Protein AF-H9FFX0-F1 (afdb_monomer_lite)

Radius of gyration: 33.96 Å; chains: 1; bounding box: 47×74×107 Å

Sequence (166 aa):
NNLLRFQLLMKLKSIKADDEIIAKEGVRALSVSELQSACRARGMRSLGLTEEQLRQQLTEWQDLHLKENVPPSLLLLSRTFYLIDVKPKPIEIPLSGEAPKTDILMELPTFTESKENIVDLAPQLKGTKDEDFIQPPPVTSSPITPSTPISLPKGSITSSKEATLQ

Organism: Macaca mulatta (NCBI:txid9544)

Foldseek 3Di:
DVVVVVVVVVLLVVLVVVLVVCVVVDLVNDDLVVLLVNCVSLQHHRPPDDSVVSSVSSVVVSCCCPVVVHRSVVSSVVSNVVVPPPDDDDDPDPPDDDDDDDDDDDDDDDDDDDDDDDDDDDPDDDDDDDDDDDDDDDDPDDDDDDDDDDDDDDDDDDDDDDDDDD

Structure (mmCIF, N/CA/C/O backbone):
data_AF-H9FFX0-F1
#
_entry.id   AF-H9FFX0-F1
#
loop_
_atom_site.group_PDB
_atom_site.id
_atom_site.type_symbol
_atom_site.label_atom_id
_atom_site.label_alt_id
_atom_site.label_comp_id
_atom_site.label_asym_id
_atom_site.label_entity_id
_atom_site.label_seq_id
_atom_site.pdbx_PDB_ins_code
_atom_site.Cartn_x
_atom_site.Cartn_y
_atom_site.Cartn_z
_atom_site.occupancy
_atom_site.B_iso_or_equiv
_atom_site.auth_seq_id
_atom_site.auth_comp_id
_atom_site.auth_asym_id
_atom_site.auth_atom_id
_atom_site.pdbx_PDB_model_num
ATOM 1 N N . ASN A 1 1 ? 24.684 5.381 -5.914 1.00 77.81 1 ASN A N 1
ATOM 2 C CA . ASN A 1 1 ? 24.288 4.679 -4.673 1.00 77.81 1 ASN A CA 1
ATOM 3 C C . ASN A 1 1 ? 23.477 3.437 -5.052 1.00 77.81 1 ASN A C 1
ATOM 5 O O . ASN A 1 1 ? 22.293 3.553 -5.348 1.00 77.81 1 ASN A O 1
ATOM 9 N N . ASN A 1 2 ? 24.131 2.274 -5.152 1.00 94.81 2 ASN A N 1
ATOM 10 C CA . ASN A 1 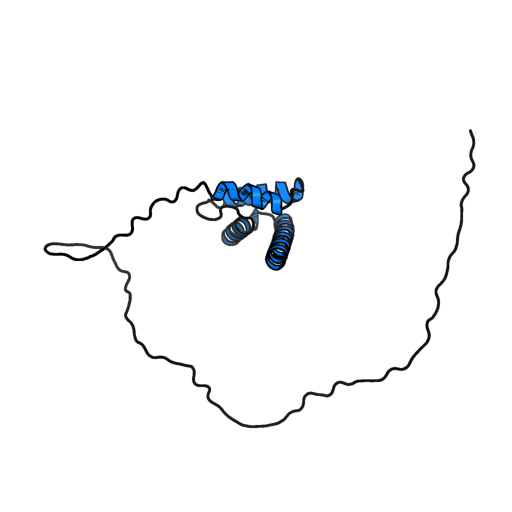2 ? 23.508 1.046 -5.677 1.00 94.81 2 ASN A CA 1
ATOM 11 C C . ASN A 1 2 ? 22.671 0.304 -4.625 1.00 94.81 2 ASN A C 1
ATOM 13 O O . ASN A 1 2 ? 21.668 -0.315 -4.974 1.00 94.81 2 ASN A O 1
ATOM 17 N N . LEU A 1 3 ? 23.039 0.420 -3.345 1.00 97.50 3 LEU A N 1
ATOM 18 C CA . LEU A 1 3 ? 22.329 -0.229 -2.245 1.00 97.50 3 LEU A CA 1
ATOM 19 C C . LEU A 1 3 ? 20.912 0.328 -2.080 1.00 97.50 3 LEU A C 1
ATOM 21 O O . LEU A 1 3 ? 19.960 -0.444 -2.069 1.00 97.50 3 LEU A O 1
ATOM 25 N N . LEU A 1 4 ? 20.758 1.656 -2.028 1.00 96.75 4 LEU A N 1
ATOM 26 C CA . LEU A 1 4 ? 19.438 2.289 -1.894 1.00 96.75 4 LEU A CA 1
ATOM 27 C C . LEU A 1 4 ? 18.527 1.954 -3.078 1.00 96.75 4 LEU A C 1
ATOM 29 O O . LEU A 1 4 ? 17.346 1.671 -2.895 1.00 96.75 4 LEU A O 1
ATOM 33 N N . ARG A 1 5 ? 19.079 1.932 -4.299 1.00 96.44 5 ARG A N 1
ATOM 34 C CA . ARG A 1 5 ? 18.333 1.517 -5.492 1.00 96.44 5 ARG A CA 1
ATOM 35 C C . ARG A 1 5 ? 17.843 0.077 -5.352 1.00 96.44 5 ARG A C 1
ATOM 37 O O . ARG A 1 5 ? 16.680 -0.192 -5.630 1.00 96.44 5 ARG A O 1
ATOM 44 N N . PHE A 1 6 ? 18.706 -0.834 -4.908 1.00 97.62 6 PHE A N 1
ATOM 45 C CA . PHE A 1 6 ? 18.333 -2.224 -4.670 1.00 97.62 6 PHE A CA 1
ATOM 46 C C . PHE A 1 6 ? 17.251 -2.352 -3.588 1.00 97.62 6 PHE A C 1
ATOM 48 O O . PHE A 1 6 ? 16.229 -2.986 -3.830 1.00 97.62 6 PHE A O 1
ATOM 55 N N . GLN A 1 7 ? 17.422 -1.696 -2.438 1.00 96.69 7 GLN A N 1
ATOM 56 C CA . GLN A 1 7 ? 16.442 -1.696 -1.346 1.00 96.69 7 GLN A CA 1
ATOM 57 C C . GLN A 1 7 ? 15.076 -1.176 -1.805 1.00 96.69 7 GLN A C 1
ATOM 59 O O . GLN A 1 7 ? 14.053 -1.802 -1.529 1.00 96.69 7 GLN A O 1
ATOM 64 N N . LEU A 1 8 ? 15.060 -0.075 -2.562 1.00 95.81 8 LEU A N 1
ATOM 65 C CA . LEU A 1 8 ? 13.836 0.474 -3.137 1.00 95.81 8 LEU A CA 1
ATOM 66 C C . LEU A 1 8 ? 13.169 -0.530 -4.081 1.00 95.81 8 LEU A C 1
ATOM 68 O O . LEU A 1 8 ? 11.976 -0.786 -3.953 1.00 95.81 8 LEU A O 1
ATOM 72 N N . LEU A 1 9 ? 13.927 -1.142 -4.994 1.00 96.69 9 LEU A N 1
ATOM 73 C CA . LEU A 1 9 ? 13.394 -2.152 -5.913 1.00 96.69 9 LEU A CA 1
ATOM 74 C C . LEU A 1 9 ? 12.808 -3.355 -5.166 1.00 96.69 9 LEU A C 1
ATOM 76 O O . LEU A 1 9 ? 11.741 -3.839 -5.537 1.00 96.69 9 LEU A O 1
ATOM 80 N N . MET A 1 10 ? 13.468 -3.819 -4.104 1.00 97.88 10 MET A N 1
ATOM 81 C CA . MET A 1 10 ? 12.949 -4.903 -3.269 1.00 97.88 10 MET A CA 1
ATOM 82 C C . MET A 1 10 ? 11.660 -4.496 -2.554 1.00 97.88 10 MET A C 1
ATOM 84 O O . MET A 1 10 ? 10.709 -5.277 -2.522 1.00 97.88 10 MET A O 1
ATOM 88 N N . LYS A 1 11 ? 11.580 -3.258 -2.054 1.00 96.56 11 LYS A N 1
ATOM 89 C CA . LYS A 1 11 ? 10.361 -2.747 -1.423 1.00 96.56 11 LYS A CA 1
ATOM 90 C C . LYS A 1 11 ? 9.204 -2.644 -2.415 1.00 96.56 11 LYS A C 1
ATOM 92 O O . LYS A 1 11 ? 8.107 -3.084 -2.096 1.00 96.56 11 LYS A O 1
ATOM 97 N N . LEU A 1 12 ? 9.452 -2.138 -3.623 1.00 96.75 12 LEU A N 1
ATOM 98 C CA . LEU A 1 12 ? 8.443 -2.048 -4.684 1.00 96.75 12 LEU A CA 1
ATOM 99 C C . LEU A 1 12 ? 7.923 -3.433 -5.098 1.00 96.75 12 LEU A C 1
ATOM 101 O O . LEU A 1 12 ? 6.722 -3.601 -5.283 1.00 96.75 12 LEU A O 1
ATOM 105 N N . LYS A 1 13 ? 8.804 -4.438 -5.193 1.00 97.50 13 LYS A N 1
ATOM 106 C CA . LYS A 1 13 ? 8.402 -5.832 -5.452 1.00 97.50 13 LYS A CA 1
ATOM 107 C C . LYS A 1 13 ? 7.536 -6.400 -4.329 1.00 97.50 13 LYS A C 1
ATOM 109 O O . LYS A 1 13 ? 6.539 -7.051 -4.613 1.00 97.50 13 LYS A O 1
ATOM 114 N N . SER A 1 14 ? 7.904 -6.140 -3.075 1.00 97.69 14 SER A N 1
ATOM 115 C CA . SER A 1 14 ? 7.114 -6.557 -1.913 1.00 97.69 14 SER A CA 1
ATOM 116 C C . SER A 1 14 ? 5.732 -5.900 -1.899 1.00 97.69 14 SER A C 1
ATOM 118 O O . SER A 1 14 ? 4.764 -6.599 -1.636 1.00 97.69 14 SER A O 1
ATOM 120 N N . ILE A 1 15 ? 5.629 -4.607 -2.232 1.00 97.44 15 ILE A N 1
ATOM 121 C CA . ILE A 1 15 ? 4.337 -3.906 -2.340 1.00 97.44 15 ILE A CA 1
ATOM 122 C C . ILE A 1 15 ? 3.467 -4.543 -3.424 1.00 97.44 15 ILE A C 1
ATOM 124 O O . ILE A 1 15 ? 2.308 -4.833 -3.166 1.00 97.44 15 ILE A O 1
ATOM 128 N N . LYS A 1 16 ? 4.033 -4.826 -4.602 1.00 96.56 16 LYS A N 1
ATOM 129 C CA . LYS A 1 16 ? 3.293 -5.484 -5.685 1.00 96.56 16 LYS A CA 1
ATOM 130 C C . LYS A 1 16 ? 2.760 -6.861 -5.269 1.00 96.56 16 LYS A C 1
ATOM 132 O O . LYS A 1 16 ? 1.601 -7.166 -5.517 1.00 96.56 16 LYS A O 1
ATOM 137 N N . ALA A 1 17 ? 3.596 -7.686 -4.639 1.00 97.81 17 ALA A N 1
ATOM 138 C CA . ALA A 1 17 ? 3.172 -9.004 -4.171 1.00 97.81 17 ALA A CA 1
ATOM 139 C C . ALA A 1 17 ? 2.062 -8.906 -3.108 1.00 97.81 17 ALA A C 1
ATOM 141 O O . ALA A 1 17 ? 1.109 -9.676 -3.146 1.00 97.81 17 ALA A O 1
ATOM 142 N N . ASP A 1 18 ? 2.171 -7.937 -2.197 1.00 97.94 18 ASP A N 1
ATOM 143 C CA . ASP A 1 18 ? 1.153 -7.642 -1.184 1.00 97.94 18 ASP A CA 1
ATOM 144 C C . ASP A 1 18 ? -0.171 -7.182 -1.824 1.00 97.94 18 ASP A C 1
ATOM 146 O O . ASP A 1 18 ? -1.230 -7.688 -1.471 1.00 97.94 18 ASP A O 1
ATOM 150 N N . ASP A 1 19 ? -0.120 -6.296 -2.828 1.00 97.50 19 ASP A N 1
ATOM 151 C CA . ASP A 1 19 ? -1.295 -5.866 -3.603 1.00 97.50 19 ASP A CA 1
ATOM 152 C C . ASP A 1 19 ? -1.992 -7.056 -4.290 1.00 97.50 19 ASP A C 1
ATOM 154 O O . ASP A 1 19 ? -3.216 -7.152 -4.267 1.00 97.50 19 ASP A O 1
ATOM 158 N N . GLU A 1 20 ? -1.238 -8.003 -4.855 1.00 96.88 20 GLU A N 1
ATOM 159 C CA . GLU A 1 20 ? -1.806 -9.208 -5.477 1.00 96.88 20 GLU A CA 1
ATOM 160 C C . GLU A 1 20 ? -2.473 -10.157 -4.467 1.00 96.88 20 GLU A C 1
ATOM 162 O O . GLU A 1 20 ? -3.439 -10.836 -4.818 1.00 96.88 20 GLU A O 1
ATOM 167 N N . ILE A 1 21 ? -1.962 -10.242 -3.235 1.00 97.88 21 ILE A N 1
ATOM 168 C CA . ILE A 1 21 ? -2.557 -11.055 -2.161 1.00 97.88 21 ILE A CA 1
ATOM 169 C C . ILE A 1 21 ? -3.837 -10.386 -1.659 1.00 97.88 21 ILE A C 1
ATOM 171 O O . ILE A 1 21 ? -4.900 -11.008 -1.655 1.00 97.88 21 ILE A O 1
ATOM 175 N N . ILE A 1 22 ? -3.760 -9.094 -1.340 1.00 97.44 22 ILE A N 1
ATOM 176 C CA . ILE A 1 22 ? -4.898 -8.308 -0.859 1.00 97.44 22 ILE A CA 1
ATOM 177 C C . ILE A 1 22 ? -6.025 -8.276 -1.894 1.00 97.44 22 ILE A C 1
ATOM 179 O O . ILE A 1 22 ? -7.194 -8.341 -1.520 1.00 97.44 22 ILE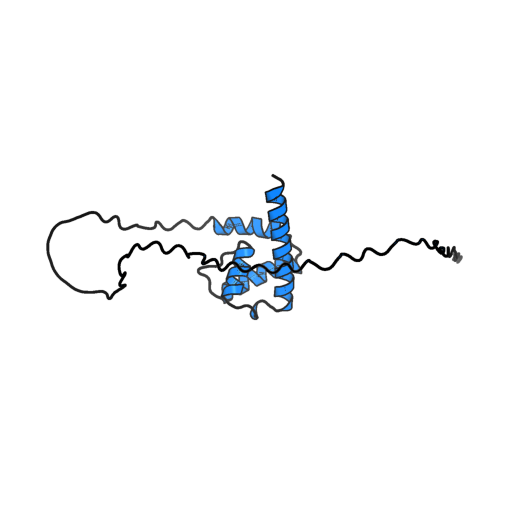 A O 1
ATOM 183 N N . ALA A 1 23 ? -5.714 -8.226 -3.190 1.00 96.62 23 ALA A N 1
ATOM 184 C CA . ALA A 1 23 ? -6.729 -8.271 -4.239 1.00 96.62 23 ALA A CA 1
ATOM 185 C C . ALA A 1 23 ? -7.485 -9.609 -4.279 1.00 96.62 23 ALA A C 1
ATOM 187 O O . ALA A 1 23 ? -8.671 -9.631 -4.611 1.00 96.62 23 ALA A O 1
ATOM 188 N N . LYS A 1 24 ? -6.817 -10.720 -3.939 1.00 97.00 24 LYS A N 1
ATOM 189 C CA . LYS A 1 24 ? -7.427 -12.060 -3.896 1.00 97.00 24 LYS A CA 1
ATOM 190 C C . LYS A 1 24 ? -8.314 -12.244 -2.668 1.00 97.00 24 LYS A C 1
ATOM 192 O O . LYS A 1 24 ? -9.385 -12.828 -2.784 1.00 97.00 24 LYS A O 1
ATOM 197 N N . GLU A 1 25 ? -7.871 -11.759 -1.512 1.00 95.94 25 GLU A N 1
ATOM 198 C CA . GLU A 1 25 ? -8.603 -11.875 -0.239 1.00 95.94 25 GLU A CA 1
ATOM 199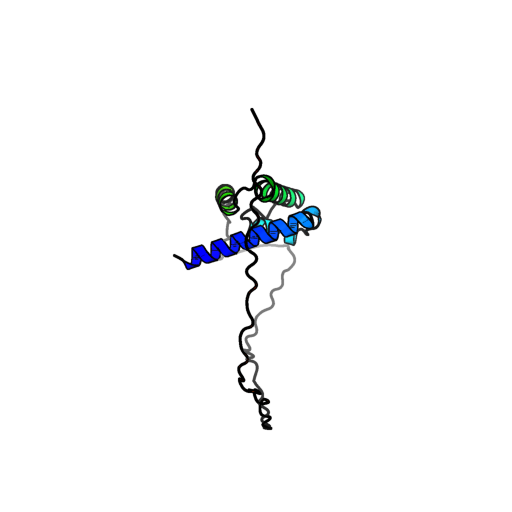 C C . GLU A 1 25 ? -9.709 -10.817 -0.107 1.00 95.94 25 GLU A C 1
ATOM 201 O O . GLU A 1 25 ? -10.773 -11.061 0.461 1.00 95.94 25 GLU A O 1
ATOM 206 N N . GLY A 1 26 ? -9.472 -9.644 -0.687 1.00 95.62 26 GLY A N 1
ATOM 207 C CA . GLY A 1 26 ? -10.340 -8.481 -0.653 1.00 95.62 26 GLY A CA 1
ATOM 208 C C . GLY A 1 26 ? -10.016 -7.521 0.495 1.00 95.62 26 GLY A C 1
ATOM 209 O O . GLY A 1 26 ? -9.805 -7.903 1.641 1.00 95.62 26 GLY A O 1
ATOM 210 N N . VAL A 1 27 ? -10.108 -6.219 0.211 1.00 96.50 27 VAL A N 1
ATOM 211 C CA . VAL A 1 27 ? -9.828 -5.125 1.170 1.00 96.50 27 VAL A CA 1
ATOM 212 C C . VAL A 1 27 ? -10.703 -5.176 2.433 1.00 96.50 27 VAL A C 1
ATOM 214 O O . VAL A 1 27 ? -10.339 -4.656 3.487 1.00 96.50 27 VAL A O 1
ATOM 217 N N . ARG A 1 28 ? -11.884 -5.794 2.343 1.00 95.38 28 ARG A N 1
ATOM 218 C CA . ARG A 1 28 ? -12.812 -5.927 3.474 1.00 95.38 28 ARG A CA 1
ATOM 219 C C . ARG A 1 28 ? -12.376 -6.983 4.489 1.00 95.38 28 ARG A C 1
ATOM 221 O O . ARG A 1 28 ? -12.816 -6.894 5.627 1.00 95.38 28 ARG A O 1
ATOM 228 N N . ALA A 1 29 ? -11.535 -7.936 4.087 1.00 95.81 29 ALA A N 1
ATOM 229 C CA . ALA A 1 29 ? -11.060 -9.010 4.953 1.00 95.81 29 ALA A CA 1
ATOM 230 C C . ALA A 1 29 ? -9.973 -8.551 5.940 1.00 95.81 29 ALA A C 1
ATOM 232 O O . ALA A 1 29 ? -9.774 -9.198 6.963 1.00 95.81 29 ALA A O 1
ATOM 233 N N . LEU A 1 30 ? -9.302 -7.428 5.660 1.00 96.81 30 LEU A N 1
ATOM 234 C CA . LEU A 1 30 ? -8.231 -6.910 6.509 1.00 96.81 30 LEU A CA 1
ATOM 235 C C . LEU A 1 30 ? -8.763 -6.253 7.783 1.00 96.81 30 LEU A C 1
ATOM 237 O O . LEU A 1 30 ? -9.741 -5.496 7.762 1.00 96.81 30 LEU A O 1
ATOM 241 N N . SER A 1 31 ? -8.041 -6.480 8.877 1.00 97.69 31 SER A N 1
ATOM 242 C CA . SER A 1 31 ? -8.206 -5.757 10.136 1.00 97.69 31 SER A CA 1
ATOM 243 C C . SER A 1 31 ? -7.721 -4.305 10.028 1.00 97.69 31 SER A C 1
ATOM 245 O O . SER A 1 31 ? -6.956 -3.934 9.134 1.00 97.69 31 SER A O 1
ATOM 247 N N . VAL A 1 32 ? -8.107 -3.462 10.991 1.00 97.06 32 VAL A N 1
ATOM 248 C CA . VAL A 1 32 ? -7.671 -2.053 11.047 1.00 97.06 32 VAL A CA 1
ATOM 249 C C . VAL A 1 32 ? -6.144 -1.934 11.103 1.00 97.06 32 VAL A C 1
ATOM 251 O O . VAL A 1 32 ? -5.569 -1.081 10.431 1.00 97.06 32 VAL A O 1
ATOM 254 N N . SER A 1 33 ? -5.474 -2.802 11.867 1.00 97.62 33 SER A N 1
ATOM 255 C CA . SER A 1 33 ? -4.008 -2.806 11.970 1.00 97.62 33 SER A CA 1
ATOM 256 C C . SER A 1 33 ? -3.349 -3.090 10.620 1.00 97.62 33 SER A C 1
ATOM 258 O O . SER A 1 33 ? -2.415 -2.391 10.216 1.00 97.62 33 SER A O 1
ATOM 260 N N . GLU A 1 34 ? -3.867 -4.068 9.880 1.00 98.06 34 GLU A N 1
ATOM 261 C CA . GLU A 1 34 ? -3.341 -4.427 8.566 1.00 98.06 34 GLU A CA 1
ATOM 262 C C . GLU A 1 34 ? -3.640 -3.344 7.532 1.00 98.06 34 GLU A C 1
ATOM 264 O O . GLU A 1 34 ? -2.742 -2.969 6.786 1.00 98.06 34 GLU A O 1
ATOM 269 N N . LEU A 1 35 ? -4.839 -2.748 7.544 1.00 97.88 35 LEU A N 1
ATOM 270 C CA . LEU A 1 35 ? -5.177 -1.601 6.692 1.00 97.88 35 LEU A CA 1
ATOM 271 C C . LEU A 1 35 ? -4.218 -0.428 6.915 1.00 97.88 35 LEU A C 1
ATOM 273 O O . LEU A 1 35 ? -3.699 0.149 5.956 1.00 97.88 35 LEU A O 1
ATOM 277 N N . GLN A 1 36 ? -3.939 -0.084 8.174 1.00 97.81 36 GLN A N 1
ATOM 278 C CA . GLN A 1 36 ? -2.991 0.976 8.518 1.00 97.81 36 GLN A CA 1
ATOM 279 C C . GLN A 1 36 ? -1.573 0.637 8.048 1.00 97.81 36 GLN A C 1
ATOM 281 O O . GLN A 1 36 ? -0.880 1.496 7.494 1.00 97.81 36 GLN A O 1
ATOM 286 N N . SER A 1 37 ? -1.147 -0.609 8.248 1.00 97.75 37 SER A N 1
ATOM 287 C CA . SER A 1 37 ? 0.171 -1.108 7.846 1.00 97.75 37 SER A CA 1
ATOM 288 C C . SER A 1 37 ? 0.334 -1.089 6.326 1.00 97.75 37 SER A C 1
ATOM 290 O O . SER A 1 37 ? 1.327 -0.564 5.815 1.00 97.75 37 SER A O 1
ATOM 292 N N . ALA A 1 38 ? -0.678 -1.567 5.603 1.00 97.62 38 ALA A N 1
ATOM 293 C CA . ALA A 1 38 ? -0.753 -1.579 4.151 1.00 97.62 38 ALA A CA 1
ATOM 294 C C . ALA A 1 38 ? -0.725 -0.157 3.575 1.00 97.62 38 ALA A C 1
ATOM 296 O O . ALA A 1 38 ? 0.058 0.119 2.660 1.00 97.62 38 ALA A O 1
ATOM 297 N N . CYS A 1 39 ? -1.508 0.768 4.144 1.00 96.31 39 CYS A N 1
ATOM 298 C CA . CYS A 1 39 ? -1.507 2.176 3.740 1.00 96.31 39 CYS A CA 1
ATOM 299 C C . CYS A 1 39 ? -0.140 2.828 3.971 1.00 96.31 39 CYS A C 1
ATOM 301 O O . CYS A 1 39 ? 0.402 3.474 3.073 1.00 96.31 39 CYS A O 1
ATOM 303 N N . ARG A 1 40 ? 0.466 2.610 5.143 1.00 95.19 40 ARG A N 1
ATOM 304 C CA . ARG A 1 40 ? 1.792 3.151 5.473 1.00 95.19 40 ARG A CA 1
ATOM 305 C C . ARG A 1 40 ? 2.873 2.612 4.537 1.00 95.19 40 ARG A C 1
ATOM 307 O O . ARG A 1 40 ? 3.715 3.379 4.077 1.00 95.19 40 ARG A O 1
ATOM 314 N N . ALA A 1 41 ? 2.844 1.316 4.223 1.00 95.62 41 ALA A N 1
ATOM 315 C CA . ALA A 1 41 ? 3.797 0.691 3.306 1.00 95.62 41 ALA A CA 1
ATOM 316 C C . ALA A 1 41 ? 3.743 1.290 1.889 1.00 95.62 41 ALA A C 1
ATOM 318 O O . ALA A 1 41 ? 4.766 1.314 1.207 1.00 95.62 41 ALA A O 1
ATOM 319 N N . ARG A 1 42 ? 2.576 1.808 1.485 1.00 95.38 42 ARG A N 1
ATOM 320 C CA . ARG A 1 42 ? 2.305 2.464 0.195 1.00 95.38 42 ARG A CA 1
ATOM 321 C C . ARG A 1 42 ? 2.497 3.988 0.232 1.00 95.38 42 ARG A C 1
ATOM 323 O O . ARG A 1 42 ? 2.173 4.673 -0.731 1.00 95.38 42 ARG A O 1
ATOM 330 N N . GLY A 1 43 ? 3.019 4.535 1.334 1.00 92.94 43 GLY A N 1
ATOM 331 C CA . GLY A 1 43 ? 3.248 5.976 1.485 1.00 92.94 43 GLY A CA 1
ATOM 332 C C . GLY A 1 43 ? 1.961 6.797 1.595 1.00 92.94 43 GLY A C 1
ATOM 333 O O . GLY A 1 43 ? 1.959 7.978 1.260 1.00 92.94 43 GLY A O 1
ATOM 334 N N . MET A 1 44 ? 0.868 6.178 2.047 1.00 94.25 44 MET A N 1
ATOM 335 C CA . MET A 1 44 ? -0.415 6.833 2.299 1.00 94.25 44 MET A CA 1
ATOM 336 C C . MET A 1 44 ? -0.575 7.175 3.782 1.00 94.25 44 MET A C 1
ATOM 338 O O . MET A 1 44 ? 0.088 6.606 4.658 1.00 94.25 44 MET A O 1
ATOM 342 N N . ARG A 1 45 ? -1.478 8.109 4.090 1.00 92.50 45 ARG A N 1
ATOM 343 C CA . ARG A 1 45 ? -1.770 8.482 5.476 1.00 92.50 45 ARG A CA 1
ATOM 344 C C . ARG A 1 45 ? -2.486 7.322 6.166 1.00 92.50 45 ARG A C 1
ATOM 346 O O . ARG A 1 45 ? -3.530 6.884 5.696 1.00 92.50 45 ARG A O 1
ATOM 353 N N . SER A 1 46 ? -1.928 6.838 7.276 1.00 93.75 46 SER A N 1
ATOM 354 C CA . SER A 1 46 ? -2.458 5.678 8.008 1.00 93.75 46 SER A CA 1
ATOM 355 C C . SER A 1 46 ? -3.037 6.009 9.387 1.00 93.75 46 SER A C 1
ATOM 357 O O . SER A 1 46 ? -3.689 5.167 9.986 1.00 93.75 46 SER A O 1
ATOM 359 N N . LEU A 1 47 ? -2.760 7.195 9.936 1.00 92.38 47 LEU A N 1
ATOM 360 C CA . LEU A 1 47 ? -3.203 7.606 11.273 1.00 92.38 47 LEU A CA 1
ATOM 361 C C . LEU A 1 47 ? -4.178 8.780 11.175 1.00 92.38 47 LEU A C 1
ATOM 363 O O . LEU A 1 47 ? -4.024 9.637 10.303 1.00 92.38 47 LEU A O 1
ATOM 367 N N . GLY A 1 48 ? -5.140 8.830 12.101 1.00 91.75 48 GLY A N 1
ATOM 368 C CA . GLY A 1 48 ? -6.160 9.882 12.149 1.00 91.75 48 GLY A CA 1
ATOM 369 C C . GLY A 1 48 ? -7.229 9.767 11.059 1.00 91.75 48 GLY A C 1
ATOM 370 O O . GLY A 1 48 ? -7.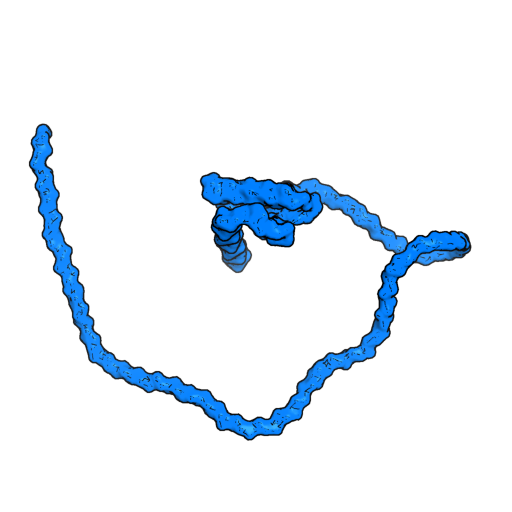852 10.768 10.725 1.00 91.75 48 GLY A O 1
ATOM 371 N N . LEU A 1 49 ? -7.408 8.571 10.491 1.00 93.62 49 LEU A N 1
ATOM 372 C CA . LEU A 1 49 ? -8.437 8.255 9.502 1.00 93.62 49 LEU A CA 1
ATOM 373 C C . LEU A 1 49 ? -9.355 7.154 10.032 1.00 93.62 49 LEU A C 1
ATOM 375 O O . LEU A 1 49 ? -8.922 6.325 10.837 1.00 93.62 49 LEU A O 1
ATOM 379 N N . THR A 1 50 ? -10.599 7.138 9.561 1.00 97.06 50 THR A N 1
ATOM 380 C CA . THR A 1 50 ? -11.541 6.048 9.844 1.00 97.06 50 THR A CA 1
ATOM 381 C C . THR A 1 50 ? -11.180 4.791 9.048 1.00 97.06 50 THR A C 1
ATOM 383 O O . THR A 1 50 ? -10.450 4.849 8.054 1.00 97.06 50 THR A O 1
ATOM 386 N N . GLU A 1 51 ? -11.699 3.637 9.466 1.00 97.12 51 GLU A N 1
ATOM 387 C CA . GLU A 1 51 ? -11.488 2.363 8.768 1.00 97.12 51 GLU A CA 1
ATOM 388 C C . GLU A 1 51 ? -11.958 2.427 7.308 1.00 97.12 51 GLU A C 1
ATOM 390 O O . GLU A 1 51 ? -11.241 2.004 6.401 1.00 97.12 51 GLU A O 1
ATOM 395 N N . GLU A 1 52 ? -13.114 3.042 7.053 1.00 97.38 52 GLU A N 1
ATOM 396 C CA . GLU A 1 52 ? -13.664 3.237 5.709 1.00 97.38 52 GLU A CA 1
ATOM 397 C C . GLU A 1 52 ? -12.733 4.073 4.828 1.00 97.38 52 GLU A C 1
ATOM 399 O O . GLU A 1 52 ? -12.516 3.730 3.666 1.00 97.38 52 GLU A O 1
ATOM 404 N N . GLN A 1 53 ? -12.134 5.134 5.378 1.00 97.00 53 GLN A N 1
ATOM 405 C CA . GLN A 1 53 ? -11.181 5.977 4.651 1.00 97.00 53 GLN A CA 1
ATOM 406 C C . GLN A 1 53 ? -9.891 5.219 4.315 1.00 97.00 53 GLN A C 1
ATOM 408 O O . GLN A 1 53 ? -9.337 5.388 3.228 1.00 97.00 53 GLN A O 1
ATOM 413 N N . LEU A 1 54 ? -9.410 4.361 5.222 1.00 97.56 54 LEU A N 1
ATOM 414 C CA . LEU A 1 54 ? -8.258 3.494 4.958 1.00 97.56 54 LEU A CA 1
ATOM 415 C C . LEU A 1 54 ? -8.571 2.479 3.854 1.00 97.56 54 LEU A C 1
ATOM 417 O O . LEU A 1 54 ? -7.778 2.316 2.926 1.00 97.56 54 LEU A O 1
ATOM 421 N N . ARG A 1 55 ? -9.750 1.847 3.904 1.00 98.00 55 ARG A N 1
ATOM 422 C CA . ARG A 1 55 ? -10.213 0.939 2.845 1.00 98.00 55 ARG A CA 1
ATOM 423 C C . ARG A 1 55 ? -10.329 1.648 1.503 1.00 98.00 55 ARG A C 1
ATOM 425 O O . ARG A 1 55 ? -9.904 1.093 0.492 1.00 98.00 55 ARG A O 1
ATOM 432 N N . GLN A 1 56 ? -10.873 2.863 1.484 1.00 97.69 56 GLN A N 1
ATOM 433 C CA . GLN A 1 56 ? -11.000 3.656 0.265 1.00 97.69 56 GLN A CA 1
ATOM 434 C C . GLN A 1 56 ? -9.629 3.958 -0.346 1.00 97.69 56 GLN A C 1
ATOM 436 O O . GLN A 1 56 ? -9.432 3.697 -1.529 1.00 97.69 56 GLN A O 1
ATOM 441 N N . GLN A 1 57 ? -8.666 4.424 0.458 1.00 96.38 57 GLN A N 1
ATOM 442 C CA . GLN A 1 57 ? -7.298 4.675 -0.010 1.00 96.38 57 GLN A CA 1
ATOM 443 C C . GLN A 1 57 ? -6.639 3.415 -0.584 1.00 96.38 57 GLN A C 1
ATOM 445 O O . GLN A 1 57 ? -6.031 3.463 -1.652 1.00 96.38 57 GLN A O 1
ATOM 450 N N . LEU A 1 58 ? -6.771 2.276 0.102 1.00 97.38 58 LEU A N 1
ATOM 451 C CA . LEU A 1 58 ? -6.186 1.015 -0.353 1.00 97.38 58 LEU A CA 1
ATOM 452 C C . LEU A 1 58 ? -6.870 0.468 -1.615 1.00 97.38 58 LEU A C 1
ATOM 454 O O . LEU A 1 58 ? -6.216 -0.153 -2.451 1.00 97.38 58 LEU A O 1
ATOM 458 N N . THR A 1 59 ? -8.171 0.708 -1.763 1.00 97.62 59 THR A N 1
ATOM 459 C CA . THR A 1 59 ? -8.926 0.337 -2.967 1.00 97.62 59 THR A CA 1
ATOM 460 C C . THR A 1 59 ? -8.493 1.191 -4.154 1.00 97.62 59 THR A C 1
ATOM 462 O O . THR A 1 59 ? -8.146 0.645 -5.193 1.00 97.62 59 THR A O 1
ATOM 465 N N . GLU A 1 60 ? -8.417 2.514 -3.985 1.00 96.81 60 GLU A N 1
ATOM 466 C CA . GLU A 1 60 ? -7.950 3.432 -5.032 1.00 96.81 60 GLU A CA 1
ATOM 467 C C . GLU A 1 60 ? -6.518 3.097 -5.470 1.00 96.81 60 GLU A C 1
ATOM 469 O O . GLU A 1 60 ? -6.218 3.055 -6.662 1.00 96.81 60 GLU A O 1
ATOM 474 N N . TRP A 1 61 ? -5.633 2.800 -4.512 1.00 96.94 61 TRP A N 1
ATOM 475 C CA . TRP A 1 61 ? -4.278 2.348 -4.814 1.00 96.94 61 TRP A CA 1
ATOM 476 C C . TRP A 1 61 ? -4.270 1.090 -5.688 1.00 96.94 61 TRP A C 1
ATOM 478 O O . TRP A 1 61 ? -3.572 1.057 -6.700 1.00 96.94 61 TRP A O 1
ATOM 488 N N . GLN A 1 62 ? -5.033 0.060 -5.312 1.00 96.81 62 GLN A N 1
ATOM 489 C CA . GLN A 1 62 ? -5.085 -1.196 -6.065 1.00 96.81 62 GLN A CA 1
ATOM 490 C C . GLN A 1 62 ? -5.723 -1.029 -7.437 1.00 96.81 62 GLN A C 1
ATOM 492 O O . GLN A 1 62 ? -5.264 -1.651 -8.389 1.00 96.81 62 GLN A O 1
ATOM 497 N N . ASP A 1 63 ? -6.735 -0.177 -7.566 1.00 97.25 63 ASP A N 1
ATOM 498 C CA . ASP A 1 63 ? -7.349 0.116 -8.856 1.00 97.25 63 ASP A CA 1
ATOM 499 C C . ASP A 1 63 ? -6.320 0.735 -9.807 1.00 97.25 63 ASP A C 1
ATOM 501 O O . ASP A 1 63 ? -6.131 0.253 -10.924 1.00 97.25 63 ASP A O 1
ATOM 505 N N . LEU A 1 64 ? -5.554 1.718 -9.335 1.00 97.06 64 LEU A N 1
ATOM 506 C CA . LEU A 1 64 ? -4.486 2.320 -10.129 1.00 97.06 64 LEU A CA 1
ATOM 507 C C . LEU A 1 64 ? -3.354 1.328 -10.425 1.00 97.06 64 LEU A C 1
ATOM 509 O O . LEU A 1 64 ? -2.845 1.274 -11.544 1.00 97.06 64 LEU A O 1
ATOM 513 N N . HIS A 1 65 ? -2.936 0.542 -9.434 1.00 95.56 65 HIS A N 1
ATOM 514 C CA . HIS A 1 65 ? -1.797 -0.352 -9.594 1.00 95.56 65 HIS A CA 1
ATOM 515 C C . HIS A 1 65 ? -2.120 -1.578 -10.461 1.00 95.56 65 HIS A C 1
ATOM 517 O O . HIS A 1 65 ? -1.355 -1.901 -11.369 1.00 95.56 65 HIS A O 1
ATOM 523 N N . LEU A 1 66 ? -3.229 -2.264 -10.178 1.00 95.56 66 LEU A N 1
ATOM 524 C CA . LEU A 1 66 ? -3.563 -3.567 -10.756 1.00 95.56 66 LEU A CA 1
ATOM 525 C C . LEU A 1 66 ? -4.485 -3.463 -11.974 1.00 95.56 66 LEU A C 1
ATOM 527 O O . LEU A 1 66 ? -4.339 -4.266 -12.893 1.00 95.56 66 LEU A O 1
ATOM 531 N N . LYS A 1 67 ? -5.422 -2.502 -12.008 1.00 94.75 67 LYS A N 1
ATOM 532 C CA . LYS A 1 67 ? -6.337 -2.334 -13.154 1.00 94.75 67 LYS A CA 1
ATOM 533 C C . LYS A 1 67 ? -5.722 -1.417 -14.205 1.00 94.75 67 LYS A C 1
ATOM 535 O O . LYS A 1 67 ? -5.568 -1.816 -15.355 1.00 94.75 67 LYS A O 1
ATOM 540 N N . GLU A 1 68 ? -5.277 -0.235 -13.786 1.00 96.44 68 GLU A N 1
ATOM 541 C CA . GLU A 1 68 ? -4.682 0.763 -14.689 1.00 96.44 68 GLU A CA 1
ATOM 542 C C . GLU A 1 68 ? -3.183 0.534 -14.952 1.00 96.44 68 GLU A C 1
ATOM 544 O O . GLU A 1 68 ? -2.563 1.256 -15.731 1.00 96.44 68 GLU A O 1
ATOM 549 N N . ASN A 1 69 ? -2.582 -0.492 -14.335 1.00 95.56 69 ASN A N 1
ATOM 550 C CA . ASN A 1 69 ? -1.174 -0.870 -14.509 1.00 95.56 69 ASN A CA 1
ATOM 551 C C . ASN A 1 69 ? -0.179 0.270 -14.215 1.00 95.56 69 ASN A C 1
ATOM 553 O O . ASN A 1 69 ? 0.929 0.310 -14.763 1.00 95.56 69 ASN A O 1
ATOM 557 N N . VAL A 1 70 ? -0.540 1.196 -13.322 1.00 97.50 70 VAL A N 1
ATOM 558 C CA . VAL A 1 70 ? 0.339 2.300 -12.937 1.00 97.50 70 VAL A CA 1
ATOM 559 C C . VAL A 1 70 ? 1.495 1.759 -12.077 1.00 97.50 70 VAL A C 1
ATOM 561 O O . VAL A 1 70 ? 1.266 1.038 -11.096 1.00 97.50 70 VAL A O 1
ATOM 564 N N . PRO A 1 71 ? 2.764 2.096 -12.390 1.00 95.81 71 PRO A N 1
ATOM 565 C CA . PRO A 1 71 ? 3.909 1.612 -11.623 1.00 95.81 71 PRO A CA 1
ATOM 566 C C . PRO A 1 71 ? 3.886 2.086 -10.154 1.00 95.81 71 PRO A C 1
ATOM 568 O O . PRO A 1 71 ? 3.762 3.292 -9.914 1.00 95.81 71 PRO A O 1
ATOM 571 N N . PRO A 1 72 ? 4.138 1.205 -9.160 1.00 95.38 72 PRO A N 1
ATOM 572 C CA . PRO A 1 72 ? 4.140 1.574 -7.739 1.00 95.38 72 PRO A CA 1
ATOM 573 C C . PRO A 1 72 ? 5.127 2.686 -7.386 1.00 95.38 72 PRO A C 1
ATOM 575 O O . PRO A 1 72 ? 4.881 3.468 -6.476 1.00 95.38 72 PRO A O 1
ATOM 578 N N . SER A 1 73 ? 6.242 2.794 -8.115 1.00 95.62 73 SER A N 1
ATOM 579 C CA . SER A 1 73 ? 7.217 3.870 -7.921 1.00 95.62 73 SER A CA 1
ATOM 580 C C . SER A 1 73 ? 6.641 5.246 -8.252 1.00 95.62 73 SER A C 1
ATOM 582 O O . SER A 1 73 ? 6.950 6.217 -7.565 1.00 95.62 73 SER A O 1
ATOM 584 N N . LEU A 1 74 ? 5.808 5.329 -9.295 1.00 96.19 74 LEU A N 1
ATOM 585 C CA . LEU A 1 74 ? 5.150 6.568 -9.699 1.00 96.19 74 LEU A CA 1
ATOM 586 C C . LEU A 1 74 ? 4.031 6.923 -8.716 1.00 96.19 74 LEU A C 1
ATOM 588 O O . LEU A 1 74 ? 3.946 8.069 -8.278 1.00 96.19 74 LEU A O 1
ATOM 592 N N . LEU A 1 75 ? 3.226 5.931 -8.319 1.00 95.44 75 LEU A N 1
ATOM 593 C CA . LEU A 1 75 ? 2.183 6.110 -7.306 1.00 95.44 75 LEU A CA 1
ATOM 594 C C . LEU A 1 75 ? 2.776 6.606 -5.986 1.00 95.44 75 LEU A C 1
ATOM 596 O O . LEU A 1 75 ? 2.300 7.601 -5.439 1.00 95.44 75 LEU A O 1
ATOM 600 N N . LEU A 1 76 ? 3.863 5.982 -5.525 1.00 94.00 76 LEU A N 1
ATOM 601 C CA . LEU A 1 76 ? 4.552 6.382 -4.303 1.00 94.00 76 LEU A CA 1
ATOM 602 C C . LEU A 1 76 ? 5.023 7.838 -4.391 1.00 94.00 76 LEU A C 1
ATOM 604 O O . LEU A 1 76 ? 4.729 8.618 -3.490 1.00 94.00 76 LEU A O 1
ATOM 608 N N . LEU A 1 77 ? 5.670 8.228 -5.498 1.00 93.31 77 LEU A N 1
ATOM 609 C CA . LEU A 1 77 ? 6.104 9.609 -5.723 1.00 93.31 77 LEU A CA 1
ATOM 610 C C . LEU A 1 77 ? 4.923 10.591 -5.683 1.00 93.31 77 LEU A C 1
ATOM 612 O O . LEU A 1 77 ? 4.999 11.594 -4.979 1.00 93.31 77 LEU A O 1
ATOM 616 N N . SER A 1 78 ? 3.818 10.292 -6.370 1.00 92.62 78 SER A N 1
ATOM 617 C CA . SER A 1 78 ? 2.638 11.170 -6.398 1.00 92.62 78 SER A CA 1
ATOM 618 C C . SER A 1 78 ? 2.044 11.410 -5.004 1.00 92.62 78 SER A C 1
ATOM 620 O O . SER A 1 78 ? 1.647 12.527 -4.678 1.00 92.62 78 SER A O 1
ATOM 622 N N . ARG A 1 79 ? 2.047 10.385 -4.142 1.00 90.75 79 ARG A N 1
ATOM 623 C CA . ARG A 1 79 ? 1.492 10.466 -2.786 1.00 90.75 79 ARG A CA 1
ATOM 624 C C . ARG A 1 79 ? 2.388 11.238 -1.818 1.00 90.75 79 ARG A C 1
ATOM 626 O O . ARG A 1 79 ? 1.862 11.821 -0.871 1.00 90.75 79 ARG A O 1
ATOM 633 N N . THR A 1 80 ? 3.701 11.326 -2.067 1.00 88.62 80 THR A N 1
ATOM 634 C CA . THR A 1 80 ? 4.612 12.099 -1.195 1.00 88.62 80 THR A CA 1
ATOM 635 C C . THR A 1 80 ? 4.215 13.572 -1.062 1.00 88.62 80 THR A C 1
ATOM 637 O O . THR A 1 80 ? 4.353 14.138 0.021 1.00 88.62 80 THR A O 1
ATOM 640 N N . PHE A 1 81 ? 3.637 14.172 -2.108 1.00 85.31 81 PHE A N 1
ATOM 641 C CA . PHE A 1 81 ? 3.196 15.571 -2.101 1.00 85.31 81 PHE A CA 1
ATOM 642 C C . PHE A 1 81 ? 2.017 15.847 -1.153 1.00 85.31 81 PHE A C 1
ATOM 644 O O . PHE A 1 81 ? 1.879 16.959 -0.656 1.00 85.31 81 PHE A O 1
ATOM 651 N N . TYR A 1 82 ? 1.197 14.841 -0.842 1.00 80.94 82 TYR A N 1
ATOM 652 C CA . TYR A 1 82 ? 0.047 14.991 0.059 1.00 80.94 82 TYR A CA 1
ATOM 653 C C . TYR A 1 82 ? 0.429 14.893 1.539 1.00 80.94 82 TYR A C 1
ATOM 655 O O . TYR A 1 82 ? -0.323 15.329 2.409 1.00 80.94 82 TYR A O 1
ATOM 663 N N . LEU A 1 83 ? 1.591 14.308 1.843 1.00 77.12 83 LEU A N 1
ATOM 664 C CA . LEU A 1 83 ? 2.075 14.165 3.217 1.00 77.12 83 LEU A CA 1
ATOM 665 C C . LEU A 1 83 ? 2.809 15.410 3.717 1.00 77.12 83 LEU A C 1
ATOM 667 O O . LEU A 1 83 ? 2.871 15.619 4.922 1.00 77.12 83 LEU A O 1
ATOM 671 N N . ILE A 1 84 ? 3.361 16.223 2.816 1.00 75.94 84 ILE A N 1
ATOM 672 C CA . ILE A 1 84 ? 4.179 17.395 3.166 1.00 75.94 84 ILE A CA 1
ATOM 673 C C . ILE A 1 84 ? 3.359 18.656 3.472 1.00 75.94 84 ILE A C 1
ATOM 675 O O . ILE A 1 84 ? 3.893 19.585 4.068 1.00 75.94 84 ILE A O 1
ATOM 679 N N . ASP A 1 85 ? 2.070 18.693 3.121 1.00 64.62 85 ASP A N 1
ATOM 680 C CA . ASP A 1 85 ? 1.207 19.875 3.308 1.00 64.62 85 ASP A CA 1
ATOM 681 C C . ASP A 1 85 ? 0.583 19.970 4.720 1.00 64.62 85 ASP A C 1
ATOM 683 O O . ASP A 1 85 ? -0.222 20.845 5.040 1.00 64.62 85 ASP A O 1
ATOM 687 N N . VAL A 1 86 ? 0.957 19.066 5.628 1.00 63.41 86 VAL A N 1
ATOM 688 C CA . VAL A 1 86 ? 0.546 19.166 7.032 1.00 63.41 86 VAL A CA 1
ATOM 689 C C . VAL A 1 86 ? 1.408 20.213 7.728 1.00 63.41 86 VAL A C 1
ATOM 691 O O . VAL A 1 86 ? 2.519 19.935 8.172 1.00 63.41 86 VAL A O 1
ATOM 694 N N . LYS A 1 87 ? 0.892 21.441 7.851 1.00 63.56 87 LYS A N 1
ATOM 695 C CA . LYS A 1 87 ? 1.504 22.443 8.734 1.00 63.56 87 LYS A CA 1
ATOM 696 C C . LYS A 1 87 ? 1.615 21.843 10.142 1.00 63.56 87 LYS A C 1
ATOM 698 O O . LYS A 1 87 ? 0.578 21.492 10.713 1.00 63.56 87 LYS A O 1
ATOM 703 N N . PRO A 1 88 ? 2.827 21.689 10.708 1.00 61.53 88 PRO A N 1
ATOM 704 C CA . PRO A 1 88 ? 2.970 21.142 12.046 1.00 61.53 88 PRO A CA 1
ATOM 705 C C . PRO A 1 88 ? 2.261 22.085 13.017 1.00 61.53 88 PRO A C 1
ATOM 707 O O . PRO A 1 88 ? 2.570 23.275 13.077 1.00 61.53 88 PRO A O 1
ATOM 710 N N . LYS A 1 89 ? 1.273 21.566 13.751 1.00 68.94 89 LYS A N 1
ATOM 711 C CA . LYS A 1 89 ? 0.661 22.313 14.848 1.00 68.94 89 LYS A CA 1
ATOM 712 C C . LYS A 1 89 ? 1.742 22.481 15.925 1.00 68.94 89 LYS A C 1
ATOM 714 O O . LYS A 1 89 ? 2.291 21.456 16.335 1.00 68.94 89 LYS A O 1
ATOM 719 N N . PRO A 1 90 ? 2.097 23.712 16.338 1.00 62.50 90 PRO A N 1
ATOM 720 C CA . PRO A 1 90 ? 3.123 23.918 17.351 1.00 62.50 90 PRO A CA 1
ATOM 721 C C . PRO A 1 90 ? 2.762 23.143 18.618 1.00 62.50 90 PRO A C 1
ATOM 723 O O . PRO A 1 90 ? 1.656 23.276 19.141 1.00 62.50 90 PRO A O 1
ATOM 726 N N . ILE A 1 91 ? 3.677 22.286 19.060 1.00 68.75 91 ILE A N 1
ATOM 727 C CA . ILE A 1 91 ? 3.573 21.589 20.338 1.00 68.75 91 ILE A CA 1
ATOM 728 C C . ILE A 1 91 ? 4.040 22.599 21.385 1.00 68.75 91 ILE A C 1
ATOM 730 O O . ILE A 1 91 ? 5.231 22.895 21.463 1.00 68.75 91 ILE A O 1
ATOM 734 N N . GLU A 1 92 ? 3.110 23.173 22.146 1.00 65.62 92 GLU A N 1
ATOM 735 C CA . GLU A 1 92 ? 3.459 23.966 23.324 1.00 65.62 92 GLU A CA 1
ATOM 736 C C . GLU A 1 92 ? 3.946 23.005 24.412 1.00 65.62 92 GLU A C 1
ATOM 738 O O . GLU A 1 92 ? 3.170 22.256 25.001 1.00 65.62 92 GLU A O 1
ATOM 743 N N . ILE A 1 93 ? 5.262 22.968 24.616 1.00 65.19 93 ILE A N 1
ATOM 744 C CA . ILE A 1 93 ? 5.899 22.233 25.709 1.00 65.19 93 ILE A CA 1
ATOM 745 C C . ILE A 1 93 ? 5.771 23.122 26.955 1.00 65.19 93 ILE A C 1
ATOM 747 O O . ILE A 1 93 ? 6.296 24.239 26.926 1.00 65.19 93 ILE A O 1
ATOM 751 N N . PRO A 1 94 ? 5.114 22.688 28.049 1.00 54.12 94 PRO A N 1
ATOM 752 C CA . PRO A 1 94 ? 5.124 23.444 29.294 1.00 54.12 94 PRO A CA 1
ATOM 753 C C . PRO A 1 94 ? 6.548 23.453 29.863 1.00 54.12 94 PRO A C 1
ATOM 755 O O . PRO A 1 94 ? 7.017 22.474 30.442 1.00 54.12 94 PRO A O 1
ATOM 758 N N . LEU A 1 95 ? 7.256 24.561 29.661 1.00 49.41 95 LEU A N 1
ATOM 759 C CA . LEU A 1 95 ? 8.525 24.858 30.312 1.00 49.41 95 LEU A CA 1
ATOM 760 C C . LEU A 1 95 ? 8.233 25.182 31.785 1.00 49.41 95 LEU A C 1
ATOM 762 O O . LEU A 1 95 ? 7.811 26.289 32.109 1.00 49.41 95 LEU A O 1
ATOM 766 N N . SER A 1 96 ? 8.407 24.197 32.667 1.00 55.84 96 SER A N 1
ATOM 767 C CA . SER A 1 96 ? 8.303 24.375 34.119 1.00 55.84 96 SER A CA 1
ATOM 768 C C . SER A 1 96 ? 9.673 24.703 34.723 1.00 55.84 96 SER A C 1
ATOM 770 O O . SER A 1 96 ? 10.635 23.968 34.501 1.00 55.84 96 SER A O 1
ATOM 772 N N . GLY A 1 97 ? 9.735 25.792 35.497 1.00 45.41 97 GLY A N 1
ATOM 773 C CA . GLY A 1 97 ? 10.875 26.216 36.317 1.00 45.41 97 GLY A CA 1
ATOM 774 C C . GLY A 1 97 ? 10.476 27.271 37.370 1.00 45.41 97 GLY A C 1
ATOM 775 O O . GLY A 1 97 ? 10.529 28.457 37.077 1.00 45.41 97 GLY A O 1
ATOM 776 N N . GLU A 1 98 ? 10.038 26.786 38.547 1.00 38.03 98 GLU A N 1
ATOM 777 C CA . GLU A 1 98 ? 10.139 27.315 39.944 1.00 38.03 98 GLU A CA 1
ATOM 778 C C . GLU A 1 98 ? 9.800 28.814 40.251 1.00 38.03 98 GLU A C 1
ATOM 780 O O . GLU A 1 98 ? 10.560 29.702 39.889 1.00 38.03 98 GLU A O 1
ATOM 785 N N . ALA A 1 99 ? 8.599 29.180 40.765 1.00 43.22 99 ALA A N 1
ATOM 786 C CA . ALA A 1 99 ? 8.077 29.305 42.170 1.00 43.22 99 ALA A CA 1
ATOM 787 C C . ALA A 1 99 ? 8.542 30.580 42.961 1.00 43.22 99 ALA A C 1
ATOM 789 O O . ALA A 1 99 ? 9.694 30.959 42.776 1.00 43.22 99 ALA A O 1
ATOM 790 N N . PRO A 1 100 ? 7.742 31.248 43.863 1.00 46.28 100 PRO A N 1
ATOM 791 C CA . PRO A 1 100 ? 6.869 30.607 44.872 1.00 46.28 100 PRO A CA 1
ATOM 792 C C . PRO A 1 100 ? 5.551 31.301 45.365 1.00 46.28 100 PRO A C 1
ATOM 794 O O . PRO A 1 100 ? 5.400 32.519 45.343 1.00 46.28 100 PRO A O 1
ATOM 797 N N . LYS A 1 101 ? 4.727 30.445 46.014 1.00 33.91 101 LYS A N 1
ATOM 798 C CA . LYS A 1 101 ? 3.759 30.610 47.142 1.00 33.91 101 LYS A CA 1
ATOM 799 C C . LYS A 1 101 ? 2.236 30.761 46.906 1.00 33.91 101 LYS A C 1
ATOM 801 O O . LYS A 1 101 ? 1.777 31.754 46.359 1.00 33.91 101 LYS A O 1
ATOM 806 N N . THR A 1 102 ? 1.532 29.802 47.551 1.00 36.56 102 THR A N 1
ATOM 807 C CA . THR A 1 102 ? 0.179 29.812 48.181 1.00 36.56 102 THR A CA 1
ATOM 808 C C . THR A 1 102 ? -1.012 30.027 47.237 1.00 36.56 102 THR A C 1
ATOM 810 O O . THR A 1 102 ? -1.025 30.998 46.504 1.00 36.56 102 THR A O 1
ATOM 813 N N . ASP A 1 103 ? -2.082 29.231 47.182 1.00 34.41 103 ASP A N 1
ATOM 814 C CA . ASP A 1 103 ? -2.654 28.235 48.091 1.00 34.41 103 ASP A CA 1
ATOM 815 C C . ASP A 1 103 ? -3.780 27.466 47.338 1.00 34.41 103 ASP A C 1
ATOM 817 O O . ASP A 1 103 ? -4.441 28.045 46.480 1.00 34.41 103 ASP A O 1
ATOM 821 N N . ILE A 1 104 ? -4.036 26.210 47.740 1.00 42.31 104 ILE A N 1
ATOM 822 C CA . ILE A 1 104 ? -5.346 25.502 47.708 1.00 42.31 104 ILE A CA 1
ATOM 823 C C . ILE A 1 104 ? -5.854 24.841 46.384 1.00 42.31 104 ILE A C 1
ATOM 825 O O . ILE A 1 104 ? -6.459 25.465 45.522 1.00 42.31 104 ILE A O 1
ATOM 829 N N . LEU A 1 105 ? -5.702 23.498 46.370 1.00 29.84 105 LEU A N 1
ATOM 830 C CA . LEU A 1 105 ? -6.750 22.438 46.346 1.00 29.84 105 LEU A CA 1
ATOM 831 C C . LEU A 1 105 ? -7.345 21.870 45.025 1.00 29.84 105 LEU A C 1
ATOM 833 O O . LEU A 1 105 ? -8.001 22.567 44.264 1.00 29.84 105 LEU A O 1
ATOM 837 N N . MET A 1 106 ? -7.250 20.523 44.952 1.00 35.12 106 MET A N 1
ATOM 838 C CA . MET A 1 106 ? -8.074 19.499 44.255 1.00 35.12 106 MET A CA 1
ATOM 839 C C . MET A 1 106 ? -8.130 19.482 42.723 1.00 35.12 106 MET A C 1
ATOM 841 O O . MET A 1 106 ? -8.420 20.484 42.096 1.00 35.12 106 MET A O 1
ATOM 845 N N . GLU A 1 107 ? -8.067 18.353 42.015 1.00 33.56 107 GLU A N 1
ATOM 846 C CA . GLU A 1 107 ? -7.565 16.980 42.193 1.00 33.56 107 GLU A CA 1
ATOM 847 C C . GLU A 1 107 ? -7.643 16.350 40.779 1.00 33.56 107 GLU A C 1
ATOM 849 O O . GLU A 1 107 ? -8.618 16.578 40.061 1.00 33.56 107 GLU A O 1
ATOM 854 N N . LEU A 1 108 ? -6.654 15.546 40.376 1.00 24.31 108 LEU A N 1
ATOM 855 C CA . LEU A 1 108 ? -6.786 14.559 39.296 1.00 24.31 108 LEU A CA 1
ATOM 856 C C . LEU A 1 108 ? -6.104 13.264 39.766 1.00 24.31 108 LEU A C 1
ATOM 858 O O . LEU A 1 108 ? -4.963 13.347 40.236 1.00 24.31 108 LEU A O 1
ATOM 862 N N . PRO A 1 109 ? -6.729 12.076 39.643 1.00 40.47 109 PRO A N 1
ATOM 863 C CA . PRO A 1 109 ? -6.080 10.841 40.038 1.00 40.47 109 PRO A CA 1
ATOM 864 C C . PRO A 1 109 ? -5.020 10.414 39.012 1.00 40.47 109 PRO A C 1
ATOM 866 O O . PRO A 1 109 ? -5.312 10.131 37.854 1.00 40.47 109 PRO A O 1
ATOM 869 N N . THR A 1 110 ? -3.790 10.369 39.518 1.00 26.17 110 THR A N 1
ATOM 870 C CA . THR A 1 110 ? -2.928 9.179 39.570 1.00 26.17 110 THR A CA 1
ATOM 871 C C . THR A 1 110 ? -2.452 8.558 38.249 1.00 26.17 110 THR A C 1
ATOM 873 O O . THR A 1 110 ? -3.122 7.728 37.641 1.00 26.17 110 THR A O 1
ATOM 876 N N . PHE A 1 111 ? -1.177 8.799 37.928 1.00 29.08 111 PHE A N 1
ATOM 877 C CA . PHE A 1 111 ? -0.307 7.734 37.432 1.00 29.08 111 PHE A CA 1
ATOM 878 C C . PHE A 1 111 ? 0.915 7.658 38.351 1.00 29.08 111 PHE A C 1
ATOM 880 O O . PHE A 1 111 ? 1.722 8.581 38.426 1.00 29.08 111 PHE A O 1
ATOM 887 N N . THR A 1 112 ? 0.969 6.592 39.144 1.00 29.06 112 THR A N 1
ATOM 888 C CA . THR A 1 112 ? 2.019 6.313 40.121 1.00 29.06 112 THR A CA 1
ATOM 889 C C . THR A 1 112 ? 3.233 5.749 39.390 1.00 29.06 112 THR A C 1
ATOM 891 O O . THR A 1 112 ? 3.178 4.641 38.866 1.00 29.06 112 THR A O 1
ATOM 894 N N . GLU A 1 113 ? 4.335 6.493 39.374 1.00 31.06 113 GLU A N 1
ATOM 895 C CA . GLU A 1 113 ? 5.642 5.996 38.949 1.00 31.06 113 GLU A CA 1
ATOM 896 C C . GLU A 1 113 ? 6.447 5.654 40.212 1.00 31.06 113 GLU A C 1
ATOM 898 O O . GLU A 1 113 ? 6.864 6.529 40.973 1.00 31.06 113 GLU A O 1
ATOM 903 N N . SER A 1 114 ? 6.603 4.361 40.501 1.00 40.16 114 SER A N 1
ATOM 904 C CA . SER A 1 114 ? 7.456 3.892 41.592 1.00 40.16 114 SER A CA 1
ATOM 905 C C . SER A 1 114 ? 8.890 3.716 41.099 1.00 40.16 114 SER A C 1
ATOM 907 O O . SER A 1 114 ? 9.214 2.743 40.422 1.00 40.16 114 SER A O 1
ATOM 909 N N . LYS A 1 115 ? 9.709 4.702 41.469 1.00 40.25 115 LYS A N 1
ATOM 910 C CA . LYS A 1 115 ? 11.118 4.640 41.877 1.00 40.25 115 LYS A CA 1
ATOM 911 C C . LYS A 1 115 ? 11.879 3.318 41.688 1.00 40.25 115 LYS A C 1
ATOM 913 O O . LYS A 1 115 ? 11.644 2.332 42.378 1.00 40.25 115 LYS A O 1
ATOM 918 N N . GLU A 1 116 ? 12.865 3.420 40.798 1.00 39.28 116 GLU A N 1
ATOM 919 C CA . GLU A 1 116 ? 14.282 3.067 40.964 1.00 39.28 116 GLU A CA 1
ATOM 920 C C . GLU A 1 116 ? 14.660 2.039 42.052 1.00 39.28 116 GLU A C 1
ATOM 922 O O . GLU A 1 116 ? 14.584 2.287 43.253 1.00 39.28 116 GLU A O 1
ATOM 927 N N . ASN A 1 117 ? 15.239 0.921 41.609 1.00 35.75 117 ASN A N 1
ATOM 928 C CA . ASN A 1 117 ? 16.366 0.327 42.317 1.00 35.75 117 ASN A CA 1
ATOM 929 C C . ASN A 1 117 ? 17.362 -0.235 41.293 1.00 35.75 117 ASN A C 1
ATOM 931 O O . ASN A 1 117 ? 17.046 -1.148 40.530 1.00 35.75 117 ASN A O 1
ATOM 935 N N . ILE A 1 118 ? 18.553 0.365 41.253 1.00 48.47 118 ILE A N 1
ATOM 936 C CA . ILE A 1 118 ? 19.719 -0.142 40.531 1.00 48.47 118 ILE A CA 1
ATOM 937 C C . ILE A 1 118 ? 20.188 -1.402 41.257 1.00 48.47 118 ILE A C 1
ATOM 939 O O . ILE A 1 118 ? 20.747 -1.317 42.346 1.00 48.47 118 ILE A O 1
ATOM 943 N N . VAL A 1 119 ? 20.009 -2.560 40.625 1.00 42.78 119 VAL A N 1
ATOM 944 C CA . VAL A 1 119 ? 20.900 -3.710 40.794 1.00 42.78 119 VAL A CA 1
ATOM 945 C C . VAL A 1 119 ? 21.069 -4.345 39.418 1.00 42.78 119 VAL A C 1
ATOM 947 O O . VAL A 1 119 ? 20.152 -4.957 38.876 1.00 42.78 119 VAL A O 1
ATOM 950 N N . ASP A 1 120 ? 22.253 -4.137 38.849 1.00 53.72 120 ASP A N 1
ATOM 951 C CA . ASP A 1 120 ? 22.759 -4.816 37.662 1.00 53.72 120 ASP A CA 1
ATOM 952 C C . ASP A 1 120 ? 22.791 -6.332 37.920 1.00 53.72 120 ASP A C 1
ATOM 954 O O . ASP A 1 120 ? 23.642 -6.844 38.648 1.00 53.72 120 ASP A O 1
ATOM 958 N N . LEU A 1 121 ? 21.807 -7.049 37.378 1.00 45.12 121 LEU A N 1
ATOM 959 C CA . LEU A 1 121 ? 21.781 -8.507 37.348 1.00 45.12 121 LEU A CA 1
ATOM 960 C C . LEU A 1 121 ? 22.141 -8.965 35.935 1.00 45.12 121 LEU A C 1
ATOM 962 O O . LEU A 1 121 ? 21.287 -9.374 35.149 1.00 45.12 121 LEU A O 1
ATOM 966 N N . ALA A 1 122 ? 23.437 -8.917 35.627 1.00 51.03 122 ALA A N 1
ATOM 967 C CA . ALA A 1 122 ? 24.018 -9.718 34.561 1.00 51.03 122 ALA A CA 1
ATOM 968 C C . ALA A 1 122 ? 23.713 -11.212 34.825 1.00 51.03 122 ALA A C 1
ATOM 970 O O . ALA A 1 122 ? 24.004 -11.711 35.919 1.00 51.03 122 ALA A O 1
ATOM 971 N N . PRO A 1 123 ? 23.143 -11.966 33.867 1.00 41.91 123 PRO A N 1
ATOM 972 C CA . PRO A 1 123 ? 22.945 -13.397 34.047 1.00 41.91 123 PRO A CA 1
ATOM 973 C C . PRO A 1 123 ? 24.294 -14.122 34.131 1.00 41.91 123 PRO A C 1
ATOM 975 O O . PRO A 1 123 ? 25.044 -14.203 33.159 1.00 41.91 123 PRO A O 1
ATOM 978 N N . GLN A 1 124 ? 24.593 -14.668 35.309 1.00 37.41 124 GLN A N 1
ATOM 979 C CA . GLN A 1 124 ? 25.735 -15.545 35.548 1.00 37.41 124 GLN A CA 1
ATOM 980 C C . GLN A 1 124 ? 25.567 -16.851 34.758 1.00 37.41 124 GLN A C 1
ATOM 982 O O . GLN A 1 124 ? 24.686 -17.662 35.053 1.00 37.41 124 GLN A O 1
ATOM 987 N N . LEU A 1 125 ? 26.449 -17.078 33.781 1.00 42.75 125 LEU A N 1
ATOM 988 C CA . LEU A 1 125 ? 26.640 -18.378 33.142 1.00 42.75 125 LEU A CA 1
ATOM 989 C C . LEU A 1 125 ? 27.247 -19.349 34.157 1.00 42.75 125 LEU A C 1
ATOM 991 O O . LEU A 1 125 ? 28.441 -19.305 34.456 1.00 42.75 125 LEU A O 1
ATOM 995 N N . LYS A 1 126 ? 26.419 -20.246 34.694 1.00 37.66 126 LYS A N 1
ATOM 996 C CA . LYS A 1 126 ? 26.888 -21.352 35.522 1.00 37.66 126 LYS A CA 1
ATOM 997 C C . LYS A 1 126 ? 27.358 -22.482 34.616 1.00 37.66 126 LYS A C 1
ATOM 999 O O . LYS A 1 126 ? 26.558 -23.205 34.031 1.00 37.66 126 LYS A O 1
ATOM 1004 N N . GLY A 1 127 ? 28.676 -22.608 34.508 1.00 36.91 127 GLY A N 1
ATOM 1005 C CA . GLY A 1 127 ? 29.314 -23.787 33.952 1.00 36.91 127 GLY A CA 1
ATOM 1006 C C . GLY A 1 127 ? 28.978 -25.022 34.785 1.00 36.91 127 GLY A C 1
ATOM 1007 O O . GLY A 1 127 ? 29.147 -25.031 36.003 1.00 36.91 127 GLY A O 1
ATOM 1008 N N . THR A 1 128 ? 28.539 -26.072 34.105 1.00 37.06 128 THR A N 1
ATOM 1009 C CA . THR A 1 128 ? 28.829 -27.450 34.499 1.00 37.06 128 THR A CA 1
ATOM 1010 C C . THR A 1 128 ? 29.519 -28.075 33.299 1.00 37.06 128 THR A C 1
ATOM 1012 O O . THR A 1 128 ? 28.967 -28.173 32.208 1.00 37.06 128 THR A O 1
ATOM 1015 N N . LYS A 1 129 ? 30.813 -28.305 33.496 1.00 38.72 129 LYS A N 1
ATOM 1016 C CA . LYS A 1 129 ? 31.698 -29.082 32.644 1.00 38.72 129 LYS A CA 1
ATOM 1017 C C . LYS A 1 129 ? 31.323 -30.528 32.921 1.00 38.72 129 LYS A C 1
ATOM 1019 O O . LYS A 1 129 ? 31.412 -30.876 34.085 1.00 38.72 129 LYS A O 1
ATOM 1024 N N . ASP A 1 130 ? 30.944 -31.288 31.905 1.00 36.09 130 ASP A N 1
ATOM 1025 C CA . ASP A 1 130 ? 31.228 -32.717 31.800 1.00 36.09 130 ASP A CA 1
ATOM 1026 C C . ASP A 1 130 ? 31.297 -33.029 30.301 1.00 36.09 130 ASP A C 1
ATOM 1028 O O . ASP A 1 130 ? 30.356 -32.795 29.542 1.00 36.09 130 ASP A O 1
ATOM 1032 N N . GLU A 1 131 ? 32.493 -33.414 2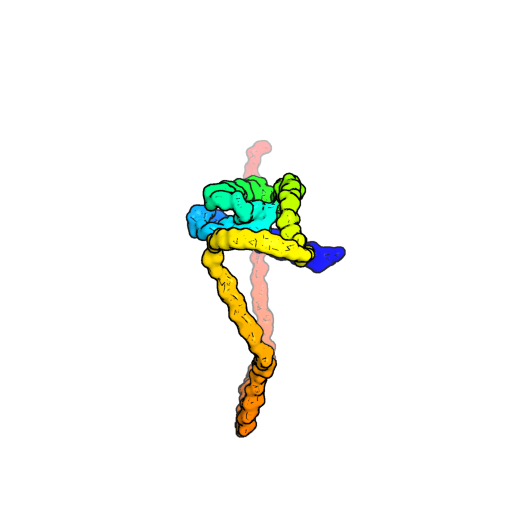9.874 1.00 39.81 131 GLU A N 1
ATOM 1033 C CA . GLU A 1 131 ? 32.810 -33.868 28.529 1.00 39.81 131 GLU A CA 1
ATOM 1034 C C . GLU A 1 131 ? 32.170 -35.230 28.272 1.00 39.81 131 GLU A C 1
ATOM 1036 O O . GLU A 1 131 ? 32.383 -36.146 29.056 1.00 39.81 131 GLU A O 1
ATOM 1041 N N . ASP A 1 132 ? 31.509 -35.387 27.125 1.00 35.47 132 ASP A N 1
ATOM 1042 C CA . ASP A 1 132 ? 31.660 -36.605 26.334 1.00 35.47 132 ASP A CA 1
ATOM 1043 C C . ASP A 1 132 ? 31.546 -36.272 24.842 1.00 35.47 132 ASP A C 1
ATOM 1045 O O . ASP A 1 132 ? 30.576 -35.703 24.335 1.00 35.47 132 ASP A O 1
ATOM 1049 N N . PHE A 1 133 ? 32.636 -36.582 24.155 1.00 35.72 133 PHE A N 1
ATOM 1050 C CA . PHE A 1 133 ? 32.943 -36.265 22.774 1.00 35.72 133 PHE A CA 1
ATOM 1051 C C . PHE A 1 133 ? 32.180 -37.231 21.854 1.00 35.72 133 PHE A C 1
ATOM 1053 O O . PHE A 1 133 ? 32.593 -38.377 21.683 1.00 35.72 133 PHE A O 1
ATOM 1060 N N . ILE A 1 134 ? 31.083 -36.793 21.227 1.00 36.59 134 ILE A N 1
ATOM 1061 C CA . ILE A 1 134 ? 30.463 -37.541 20.121 1.00 36.59 134 ILE A CA 1
ATOM 1062 C C . ILE A 1 134 ? 30.713 -36.788 18.816 1.00 36.59 134 ILE A C 1
ATOM 1064 O O . ILE A 1 134 ? 30.188 -35.704 18.570 1.00 36.59 134 ILE A O 1
ATOM 1068 N N . GLN A 1 135 ? 31.573 -37.392 17.995 1.00 42.62 135 GLN A N 1
ATOM 1069 C CA . GLN A 1 135 ? 31.924 -36.963 16.646 1.00 42.62 135 GLN A CA 1
ATOM 1070 C C . GLN A 1 135 ? 30.679 -36.748 15.764 1.00 42.62 135 GLN A C 1
ATOM 1072 O O . GLN A 1 135 ? 29.726 -37.526 15.852 1.00 42.62 135 GLN A O 1
ATOM 1077 N N . PRO A 1 136 ? 30.695 -35.767 14.841 1.00 40.19 136 PRO A N 1
ATOM 1078 C CA . PRO A 1 136 ? 29.699 -35.708 13.778 1.00 40.19 136 PRO A CA 1
ATOM 1079 C C . PRO A 1 136 ? 29.870 -36.922 12.844 1.00 40.19 136 PRO A C 1
ATOM 1081 O O . PRO A 1 136 ? 31.008 -37.293 12.536 1.00 40.19 136 PRO A O 1
ATOM 1084 N N . PRO A 1 137 ? 28.779 -37.555 12.372 1.00 43.59 137 PRO A N 1
ATOM 1085 C CA . PRO A 1 137 ? 28.890 -38.678 11.453 1.00 43.59 137 PRO A CA 1
ATOM 1086 C C . PRO A 1 137 ? 29.543 -38.234 10.133 1.00 43.59 137 PRO A C 1
ATOM 1088 O O . PRO A 1 137 ? 29.347 -37.097 9.688 1.00 43.59 137 PRO A O 1
ATOM 1091 N N . PRO A 1 138 ? 30.329 -39.115 9.495 1.00 38.91 138 PRO A N 1
ATOM 1092 C CA . PRO A 1 138 ? 31.122 -38.763 8.335 1.00 38.91 138 PRO A CA 1
ATOM 1093 C C . PRO A 1 138 ? 30.232 -38.493 7.124 1.00 38.91 138 PRO A C 1
ATOM 1095 O O . PRO A 1 138 ? 29.287 -39.226 6.825 1.00 38.91 138 PRO A O 1
ATOM 1098 N N . VAL A 1 139 ? 30.616 -37.456 6.383 1.00 37.22 139 VAL A N 1
ATOM 1099 C CA . VAL A 1 139 ? 30.265 -37.281 4.978 1.00 37.22 139 VAL A CA 1
ATOM 1100 C C . VAL A 1 139 ? 30.602 -38.570 4.229 1.00 37.22 139 VAL A C 1
ATOM 1102 O O . VAL A 1 139 ? 31.763 -38.932 4.061 1.00 37.22 139 VAL A O 1
ATOM 1105 N N . THR A 1 140 ? 29.579 -39.296 3.789 1.00 33.66 140 THR A N 1
ATOM 1106 C CA . THR A 1 140 ? 29.753 -40.384 2.829 1.00 33.66 140 THR A CA 1
ATOM 1107 C C . THR A 1 140 ? 29.879 -39.753 1.451 1.00 33.66 140 THR A C 1
ATOM 1109 O O . THR A 1 140 ? 28.924 -39.601 0.696 1.00 33.66 140 THR A O 1
ATOM 1112 N N . SER A 1 141 ? 31.103 -39.349 1.132 1.00 36.25 141 SER A N 1
ATOM 1113 C CA . SER A 1 141 ? 31.576 -39.343 -0.241 1.00 36.25 141 SER A CA 1
ATOM 1114 C C . SER A 1 141 ? 31.506 -40.779 -0.763 1.00 36.25 141 SER A C 1
ATOM 1116 O O . SER A 1 141 ? 32.049 -41.714 -0.177 1.00 36.25 141 SER A O 1
ATOM 1118 N N . SER A 1 142 ? 30.800 -40.974 -1.870 1.00 44.72 142 SER A N 1
ATOM 1119 C CA . SER A 1 142 ? 30.919 -42.178 -2.684 1.00 44.72 142 SER A CA 1
ATOM 1120 C C . SER A 1 142 ? 31.122 -41.791 -4.143 1.00 44.72 142 SER A C 1
ATOM 1122 O O . SER A 1 142 ? 30.714 -40.701 -4.553 1.00 44.72 142 SER A O 1
ATOM 1124 N N . PRO A 1 143 ? 31.858 -42.621 -4.896 1.00 41.91 143 PRO A N 1
ATOM 1125 C CA . PRO A 1 143 ? 32.725 -42.144 -5.957 1.00 41.91 143 PRO A CA 1
ATOM 1126 C C . PRO A 1 143 ? 32.012 -42.038 -7.301 1.00 41.91 143 PRO A C 1
ATOM 1128 O O . PRO A 1 143 ? 31.091 -42.785 -7.622 1.00 41.91 143 PRO A O 1
ATOM 1131 N N . ILE A 1 144 ? 32.553 -41.137 -8.112 1.00 40.88 144 ILE A N 1
ATOM 1132 C CA . ILE A 1 144 ? 32.400 -41.066 -9.562 1.00 40.88 144 ILE A CA 1
ATOM 1133 C C . ILE A 1 144 ? 32.593 -42.455 -10.190 1.00 40.88 144 ILE A C 1
ATOM 1135 O O . ILE A 1 144 ? 33.642 -43.072 -10.023 1.00 40.88 144 ILE A O 1
ATOM 1139 N N . THR A 1 145 ? 31.633 -42.880 -11.013 1.00 41.59 145 THR A N 1
ATOM 1140 C CA . THR A 1 145 ? 31.907 -43.700 -12.203 1.00 41.59 145 THR A CA 1
ATOM 1141 C C . THR A 1 145 ? 31.163 -43.102 -13.405 1.00 41.59 145 THR A C 1
ATOM 1143 O O . THR A 1 145 ? 30.040 -42.621 -13.249 1.00 41.59 145 THR A O 1
ATOM 1146 N N . PRO A 1 146 ? 31.791 -43.047 -14.595 1.00 44.44 146 PRO A N 1
ATOM 1147 C CA . PRO A 1 146 ? 31.234 -42.383 -15.765 1.00 44.44 146 PRO A CA 1
ATOM 1148 C C . PRO A 1 146 ? 30.358 -43.352 -16.566 1.00 44.44 146 PRO A C 1
ATOM 11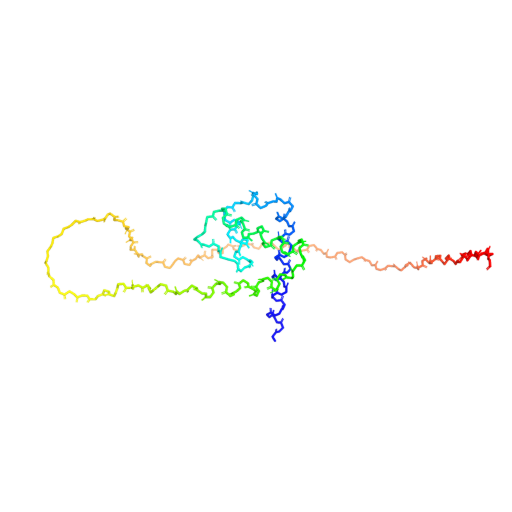50 O O . PRO A 1 146 ? 30.706 -44.515 -16.756 1.00 44.44 146 PRO A O 1
ATOM 1153 N N . SER A 1 147 ? 29.232 -42.878 -17.092 1.00 39.47 147 SER A N 1
ATOM 1154 C CA . SER A 1 147 ? 28.494 -43.583 -18.144 1.00 39.47 147 SER A CA 1
ATOM 1155 C C . SER A 1 147 ? 27.879 -42.572 -19.108 1.00 39.47 147 SER A C 1
ATOM 1157 O O . SER A 1 147 ? 26.894 -41.911 -18.810 1.00 39.47 147 SER A O 1
ATOM 1159 N N . THR A 1 148 ? 28.603 -42.421 -20.217 1.00 45.19 148 THR A N 1
ATOM 1160 C CA . THR A 1 148 ? 28.208 -42.200 -21.616 1.00 45.19 148 THR A CA 1
ATOM 1161 C C . THR A 1 148 ? 26.888 -41.468 -21.930 1.00 45.19 148 THR A C 1
ATOM 1163 O O . THR A 1 148 ? 25.818 -41.903 -21.508 1.00 45.19 148 THR A O 1
ATOM 1166 N N . PRO A 1 149 ? 26.930 -40.430 -22.793 1.00 41.72 149 PRO A N 1
ATOM 1167 C CA . PRO A 1 149 ? 25.747 -39.696 -23.227 1.00 41.72 149 PRO A CA 1
ATOM 1168 C C . PRO A 1 149 ? 24.993 -40.459 -24.327 1.00 41.72 149 PRO A C 1
ATOM 1170 O O . PRO A 1 149 ? 25.569 -40.806 -25.358 1.00 41.72 149 PRO A O 1
ATOM 1173 N N . ILE A 1 150 ? 23.689 -40.674 -24.142 1.00 41.47 150 ILE A N 1
ATOM 1174 C CA . ILE A 1 150 ? 22.789 -41.142 -25.205 1.00 41.47 150 ILE A CA 1
ATOM 1175 C C . ILE A 1 150 ? 22.031 -39.946 -25.793 1.00 41.47 150 ILE A C 1
ATOM 1177 O O . ILE A 1 150 ? 21.123 -39.378 -25.197 1.00 41.47 150 ILE A O 1
ATOM 1181 N N . SER A 1 151 ? 22.531 -39.556 -26.963 1.00 44.53 151 SER A N 1
ATOM 1182 C CA . SER A 1 151 ? 21.880 -39.096 -28.192 1.00 44.53 151 SER A CA 1
ATOM 1183 C C . SER A 1 151 ? 20.484 -38.455 -28.173 1.00 44.53 151 SER A C 1
ATOM 1185 O O . SER A 1 151 ? 19.470 -39.077 -27.869 1.00 44.53 151 SER A O 1
ATOM 1187 N N . LEU A 1 152 ? 20.469 -37.240 -28.738 1.00 42.72 152 LEU A N 1
ATOM 1188 C CA . LEU A 1 152 ? 19.403 -36.641 -29.552 1.00 42.72 152 LEU A CA 1
ATOM 1189 C C . LEU A 1 152 ? 18.629 -37.658 -30.415 1.00 42.72 152 LEU A C 1
ATOM 1191 O O . LEU A 1 152 ? 19.252 -38.502 -31.063 1.00 42.72 152 LEU A O 1
ATOM 1195 N N . PRO A 1 153 ? 17.357 -37.346 -30.708 1.00 54.22 153 PRO A N 1
ATOM 1196 C CA . PRO A 1 153 ? 16.836 -37.479 -32.058 1.00 54.22 153 PRO A CA 1
ATOM 1197 C C . PRO A 1 153 ? 16.615 -36.094 -32.677 1.00 54.22 153 PRO A C 1
ATOM 1199 O O . PRO A 1 153 ? 15.801 -35.292 -32.221 1.00 54.22 153 PRO A O 1
ATOM 1202 N N . LYS A 1 154 ? 17.342 -35.838 -33.770 1.00 41.31 154 LYS A N 1
ATOM 1203 C CA . LYS A 1 154 ? 16.938 -34.887 -34.808 1.00 41.31 154 LYS A CA 1
ATOM 1204 C C . LYS A 1 154 ? 15.672 -35.434 -35.472 1.00 41.31 154 LYS A C 1
ATOM 1206 O O . LYS A 1 154 ? 15.707 -36.526 -36.028 1.00 41.31 154 LYS A O 1
ATOM 1211 N N . GLY A 1 155 ? 14.596 -34.657 -35.450 1.00 38.38 155 GLY A N 1
ATOM 1212 C CA . GLY A 1 155 ? 13.420 -34.847 -36.294 1.00 38.38 155 GLY A CA 1
ATOM 1213 C C . GLY A 1 155 ? 13.265 -33.640 -37.208 1.00 38.38 155 GLY A C 1
ATOM 1214 O O . GLY A 1 155 ? 12.717 -32.616 -36.817 1.00 38.38 155 GLY A O 1
ATOM 1215 N N . SER A 1 156 ? 13.834 -33.747 -38.400 1.00 42.25 156 SER A N 1
ATOM 1216 C CA . SER A 1 156 ? 13.751 -32.797 -39.503 1.00 42.25 156 SER A CA 1
ATOM 1217 C C . SER A 1 156 ? 12.406 -32.872 -40.238 1.00 42.25 156 SER A C 1
ATOM 1219 O O . SER A 1 156 ? 11.972 -33.955 -40.601 1.00 42.25 156 SER A O 1
ATOM 1221 N N . ILE A 1 157 ? 11.857 -31.687 -40.532 1.00 45.25 157 ILE A N 1
ATOM 1222 C CA . ILE A 1 157 ? 11.222 -31.273 -41.798 1.00 45.25 157 ILE A CA 1
ATOM 1223 C C . ILE A 1 157 ? 10.020 -32.105 -42.287 1.00 45.25 157 ILE A C 1
ATOM 1225 O O . ILE A 1 157 ? 10.194 -33.162 -42.881 1.00 45.25 157 ILE A O 1
ATOM 1229 N N . THR A 1 158 ? 8.824 -31.503 -42.276 1.00 47.06 158 THR A N 1
ATOM 1230 C CA . THR A 1 158 ? 7.962 -31.534 -43.472 1.00 47.06 158 THR A CA 1
ATOM 1231 C C . THR A 1 158 ? 7.441 -30.130 -43.779 1.00 47.06 158 THR A C 1
ATOM 1233 O O . THR A 1 158 ? 6.738 -29.491 -43.003 1.00 47.06 158 THR A O 1
ATOM 1236 N N . SER A 1 159 ? 7.887 -29.636 -44.930 1.00 42.84 159 SER A N 1
ATOM 1237 C CA . SER A 1 159 ? 7.351 -28.496 -45.657 1.00 42.84 159 SER A CA 1
ATOM 1238 C C . SER A 1 159 ? 6.032 -28.930 -46.295 1.00 42.84 159 SER A C 1
ATOM 1240 O O . SER A 1 159 ? 6.022 -29.893 -47.059 1.00 42.84 159 SER A O 1
ATOM 1242 N N . SER A 1 160 ? 4.938 -28.227 -46.004 1.00 55.72 160 SER A N 1
ATOM 1243 C CA . SER A 1 160 ? 3.736 -28.281 -46.836 1.00 55.72 160 SER A CA 1
ATOM 1244 C C . SER A 1 160 ? 3.719 -27.030 -47.706 1.00 55.72 160 SER A C 1
ATOM 1246 O O . SER A 1 160 ? 3.573 -25.914 -47.214 1.00 55.72 160 SER A O 1
ATOM 1248 N N . LYS A 1 161 ? 3.958 -27.237 -49.003 1.00 53.09 161 LYS A N 1
ATOM 1249 C CA . LYS A 1 161 ? 3.644 -26.284 -50.067 1.00 53.09 161 LYS A CA 1
ATOM 1250 C C . LYS A 1 161 ? 2.126 -26.190 -50.170 1.00 53.09 161 LYS A C 1
ATOM 1252 O O . LYS A 1 161 ? 1.488 -27.190 -50.482 1.00 53.09 161 LYS A O 1
ATOM 1257 N N . GLU A 1 162 ? 1.581 -24.998 -49.979 1.00 52.00 162 GLU A N 1
ATOM 1258 C CA . GLU A 1 162 ? 0.242 -24.667 -50.453 1.00 52.00 162 GLU A CA 1
ATOM 1259 C C . GLU A 1 162 ? 0.381 -23.967 -51.808 1.00 52.00 162 GLU A C 1
ATOM 1261 O O . GLU A 1 162 ? 1.062 -22.951 -51.944 1.00 52.00 162 GLU A O 1
ATOM 1266 N N . ALA A 1 163 ? -0.209 -24.584 -52.827 1.00 56.34 163 ALA A N 1
ATOM 1267 C CA . ALA A 1 163 ? -0.427 -24.024 -54.146 1.00 56.34 163 ALA A CA 1
ATOM 1268 C C . ALA A 1 163 ? -1.942 -23.970 -54.349 1.00 56.34 163 ALA A C 1
ATOM 1270 O O . ALA A 1 163 ? -2.576 -25.021 -54.339 1.00 56.34 163 ALA A O 1
ATOM 1271 N N . THR A 1 164 ? -2.514 -22.776 -54.509 1.00 56.50 164 THR A N 1
ATOM 1272 C CA . THR A 1 164 ? -3.847 -22.497 -55.086 1.00 56.50 164 THR A CA 1
ATOM 1273 C C . THR A 1 164 ? -3.876 -20.981 -55.350 1.00 56.50 164 THR A C 1
ATOM 1275 O O . THR A 1 164 ? -3.766 -20.199 -54.417 1.00 56.50 164 THR A O 1
ATOM 1278 N N . LEU A 1 165 ? -3.646 -20.533 -56.588 1.00 56.94 165 LEU A N 1
ATOM 1279 C CA . LEU A 1 165 ? -4.662 -20.249 -57.615 1.00 56.94 165 LEU A CA 1
ATOM 1280 C C . LEU A 1 165 ? -5.418 -18.941 -57.321 1.00 56.94 165 LEU A C 1
ATOM 1282 O O . LEU A 1 165 ? -6.432 -18.973 -56.636 1.00 56.94 165 LEU A O 1
ATOM 1286 N N . GLN A 1 166 ? -4.898 -17.821 -57.838 1.00 50.78 166 GLN A N 1
ATOM 1287 C CA . GLN A 1 166 ? -5.570 -16.852 -58.724 1.00 50.78 166 GLN A CA 1
ATOM 1288 C C . GLN A 1 166 ? -4.528 -15.915 -59.344 1.00 50.78 166 GLN A C 1
ATOM 1290 O O . GLN A 1 166 ? -3.556 -15.569 -58.635 1.00 50.78 166 GLN A O 1
#

Secondary structure (DSSP, 8-state):
-HHHHHHHHHHHHHHHHHHHHHHHH-TTSS-HHHHHHHHHHTT---SS--HHHHHHHHHHHHIIIIIS---HHHHHHHHHHHHTT-PPPP--------------------------------------------PPPP----------------------------

pLDDT: mean 70.0, std 26.59, range [24.31, 98.06]

InterPro domains:
  IPR033122 LETM1-like, ribosome-binding domain [PF07766] (2-82)
  IPR033122 LETM1-like, ribosome-binding domain [PS51758] (1-130)
  IPR044202 LETM1/MDM38-like [PTHR14009] (1-85)